Protein AF-A0AAW0ASD1-F1 (afdb_monomer)

Structure (mmCIF, N/CA/C/O backbone):
data_AF-A0AAW0ASD1-F1
#
_entry.id   AF-A0AAW0ASD1-F1
#
loop_
_atom_site.group_PDB
_atom_site.id
_atom_site.type_symbol
_atom_site.label_atom_id
_atom_site.label_alt_id
_atom_site.label_comp_id
_atom_site.label_asym_id
_atom_site.label_entity_id
_atom_site.label_seq_id
_atom_site.pdbx_PDB_ins_code
_atom_site.Cartn_x
_atom_site.Cartn_y
_atom_site.Cartn_z
_atom_site.occupancy
_atom_site.B_iso_or_equiv
_atom_site.auth_seq_id
_atom_site.auth_comp_id
_atom_site.auth_asym_id
_atom_site.auth_atom_id
_atom_site.pdbx_PDB_model_num
ATOM 1 N N . PRO A 1 1 ? 4.476 17.141 -15.546 1.00 59.19 1 PRO A N 1
ATOM 2 C CA . PRO A 1 1 ? 5.837 16.597 -15.304 1.00 59.19 1 PRO A CA 1
ATOM 3 C C . PRO A 1 1 ? 5.808 15.360 -14.387 1.00 59.19 1 PRO A C 1
ATOM 5 O O . PRO A 1 1 ? 4.857 15.181 -13.615 1.00 59.19 1 PRO A O 1
ATOM 8 N N . ALA A 1 2 ? 6.825 14.497 -14.466 1.00 75.75 2 ALA A N 1
ATOM 9 C CA . ALA A 1 2 ? 7.157 13.632 -13.334 1.00 75.75 2 ALA A CA 1
ATOM 10 C C . ALA A 1 2 ? 7.573 14.531 -12.153 1.00 75.75 2 ALA A C 1
ATOM 12 O O . ALA A 1 2 ? 8.141 15.596 -12.375 1.00 75.75 2 ALA A O 1
ATO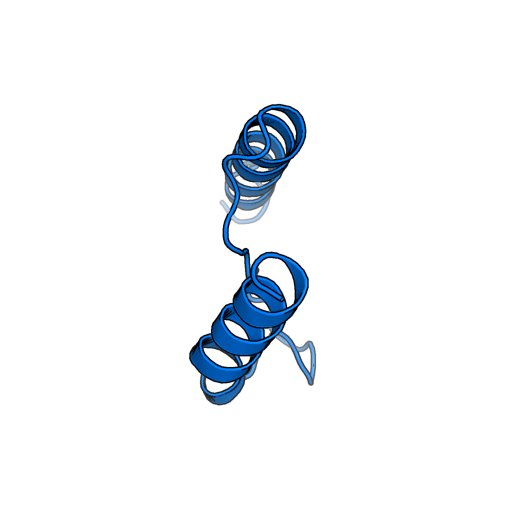M 13 N N . GLY A 1 3 ? 7.213 14.163 -10.922 1.00 79.25 3 GLY A N 1
ATOM 14 C CA . GLY A 1 3 ? 7.514 14.982 -9.738 1.00 79.25 3 GLY A CA 1
ATOM 15 C C . GLY A 1 3 ? 6.493 16.076 -9.387 1.00 79.25 3 GLY A C 1
ATOM 16 O O . GLY A 1 3 ? 6.658 16.733 -8.373 1.00 79.25 3 GLY A O 1
ATOM 17 N N . THR A 1 4 ? 5.386 16.238 -10.125 1.00 87.19 4 THR A N 1
ATOM 18 C CA . THR A 1 4 ? 4.299 17.194 -9.775 1.00 87.19 4 THR A CA 1
ATOM 19 C C . THR A 1 4 ? 3.405 16.714 -8.615 1.00 87.19 4 THR A C 1
ATOM 21 O O . THR A 1 4 ? 2.223 17.013 -8.583 1.00 87.19 4 THR A O 1
ATOM 24 N N . GLY A 1 5 ? 3.899 15.855 -7.722 1.00 89.12 5 GLY A N 1
ATOM 25 C CA . GLY A 1 5 ? 3.159 15.467 -6.513 1.00 89.12 5 GLY A CA 1
ATOM 26 C C . GLY A 1 5 ? 1.943 14.542 -6.680 1.00 89.12 5 GLY A C 1
ATOM 27 O O . GLY A 1 5 ? 1.324 14.214 -5.683 1.00 89.12 5 GLY A O 1
ATOM 28 N N . LYS A 1 6 ? 1.607 14.041 -7.877 1.00 92.31 6 LYS A N 1
ATOM 29 C CA . LYS A 1 6 ? 0.458 13.118 -8.075 1.00 92.31 6 LYS A CA 1
ATOM 30 C C . LYS A 1 6 ? 0.460 11.922 -7.112 1.00 92.31 6 LYS A C 1
ATOM 32 O O . LYS A 1 6 ? -0.552 11.622 -6.491 1.00 92.31 6 LYS A O 1
ATOM 37 N N . SER A 1 7 ? 1.609 11.258 -6.976 1.00 91.00 7 SER A N 1
ATOM 38 C CA . SER A 1 7 ? 1.767 10.143 -6.036 1.00 91.00 7 SER A CA 1
ATOM 39 C C . SER A 1 7 ? 1.737 10.600 -4.579 1.00 91.00 7 SER A C 1
ATOM 41 O O . SER A 1 7 ? 1.263 9.844 -3.746 1.00 91.00 7 SER A O 1
ATOM 43 N N . ALA A 1 8 ? 2.193 11.823 -4.288 1.00 93.81 8 ALA A N 1
ATOM 44 C CA . ALA A 1 8 ? 2.119 12.393 -2.946 1.00 93.81 8 ALA A CA 1
ATOM 45 C C . ALA A 1 8 ? 0.662 12.666 -2.546 1.00 93.81 8 ALA A C 1
ATOM 47 O O . ALA A 1 8 ? 0.255 12.250 -1.477 1.00 93.81 8 ALA A O 1
ATOM 48 N N . ILE A 1 9 ? -0.153 13.243 -3.437 1.00 95.25 9 ILE A N 1
ATOM 49 C CA . ILE A 1 9 ? -1.591 13.459 -3.194 1.00 95.25 9 ILE A CA 1
ATOM 50 C C . ILE A 1 9 ? -2.310 12.125 -2.965 1.00 95.25 9 ILE A C 1
ATOM 52 O O . ILE A 1 9 ? -3.061 11.987 -2.007 1.00 95.25 9 ILE A O 1
ATOM 56 N N . ALA A 1 10 ? -2.061 11.124 -3.815 1.00 94.81 10 ALA A N 1
ATOM 57 C CA . ALA A 1 10 ? -2.664 9.804 -3.643 1.00 94.81 10 ALA A CA 1
ATOM 58 C C . ALA A 1 10 ? -2.223 9.122 -2.332 1.00 94.81 10 ALA A C 1
ATOM 60 O O . ALA A 1 10 ? -3.024 8.429 -1.709 1.00 94.81 10 ALA A O 1
ATOM 61 N N . GLN A 1 11 ? -0.974 9.333 -1.901 1.00 94.88 11 GLN A N 1
ATOM 62 C CA . GLN A 1 11 ? -0.481 8.863 -0.607 1.00 94.88 11 GLN A CA 1
ATOM 63 C C . GLN A 1 11 ? -1.182 9.580 0.552 1.00 94.88 11 GLN A C 1
ATOM 65 O O . GLN A 1 11 ? -1.731 8.896 1.409 1.00 94.88 11 GLN A O 1
ATOM 70 N N . SER A 1 12 ? -1.231 10.915 0.549 1.00 97.06 12 SER A N 1
ATOM 71 C CA . SER A 1 12 ? -1.906 11.697 1.594 1.00 97.06 12 SER A CA 1
ATOM 72 C C . SER A 1 12 ? -3.381 11.322 1.722 1.00 97.06 12 SER A C 1
ATOM 74 O O . SER A 1 12 ? -3.870 11.118 2.825 1.00 97.06 12 SER A O 1
ATOM 76 N N . PHE A 1 13 ? -4.073 11.114 0.600 1.00 96.75 13 PHE A N 1
ATOM 77 C CA . PHE A 1 13 ? -5.456 10.639 0.619 1.00 96.75 13 PHE A CA 1
ATOM 78 C C . PHE A 1 13 ? -5.596 9.250 1.267 1.00 96.75 13 PHE A C 1
ATOM 80 O O . PHE A 1 13 ? -6.522 9.012 2.037 1.00 96.75 13 PHE A O 1
ATOM 87 N N . CYS A 1 14 ? -4.665 8.325 1.003 1.00 96.69 14 CYS A N 1
ATOM 88 C CA . CYS A 1 14 ? -4.665 7.023 1.676 1.00 96.69 14 CYS A CA 1
ATOM 89 C C . CYS A 1 14 ? -4.391 7.155 3.182 1.00 96.69 14 CYS A C 1
ATOM 91 O O . CYS A 1 14 ? -5.030 6.461 3.966 1.00 96.69 14 CYS A O 1
ATOM 93 N N . GLU A 1 15 ? -3.475 8.036 3.590 1.00 96.81 15 GLU A N 1
ATOM 94 C CA . GLU A 1 15 ? -3.171 8.308 5.003 1.00 96.81 15 GLU A CA 1
ATOM 95 C C . GLU A 1 15 ? -4.400 8.869 5.742 1.00 96.81 15 GLU A C 1
ATOM 97 O O . GLU A 1 15 ? -4.716 8.414 6.842 1.00 96.81 15 GLU A O 1
ATOM 102 N N . GLU A 1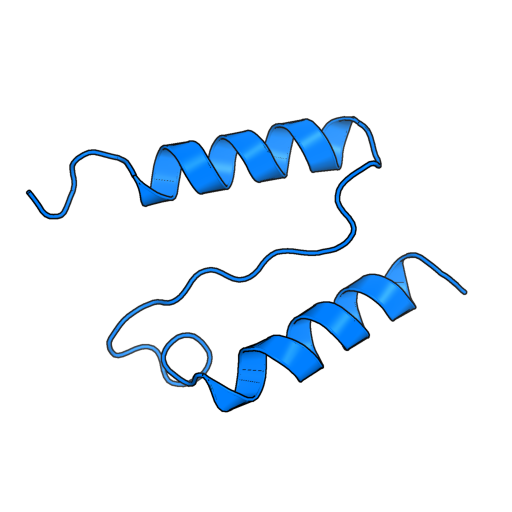 16 ? -5.151 9.779 5.114 1.00 98.00 16 GLU A N 1
ATOM 103 C CA . GLU A 1 16 ? -6.414 10.307 5.649 1.00 98.00 16 GLU A CA 1
ATOM 104 C C . GLU A 1 16 ? -7.472 9.206 5.834 1.00 98.00 16 GLU A C 1
ATOM 106 O O . GLU A 1 16 ? -8.078 9.103 6.902 1.00 98.00 16 GLU A O 1
ATOM 1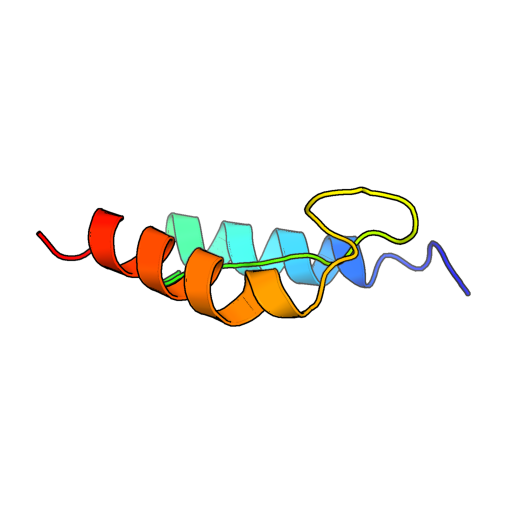11 N N . LEU A 1 17 ? -7.671 8.340 4.833 1.00 96.50 17 LEU A N 1
ATOM 112 C CA . LEU A 1 17 ? -8.605 7.210 4.935 1.00 96.50 17 LEU A CA 1
ATOM 113 C C . LEU A 1 17 ? -8.155 6.179 5.979 1.00 96.50 17 LEU A C 1
ATOM 115 O O . LEU A 1 17 ? -8.978 5.595 6.686 1.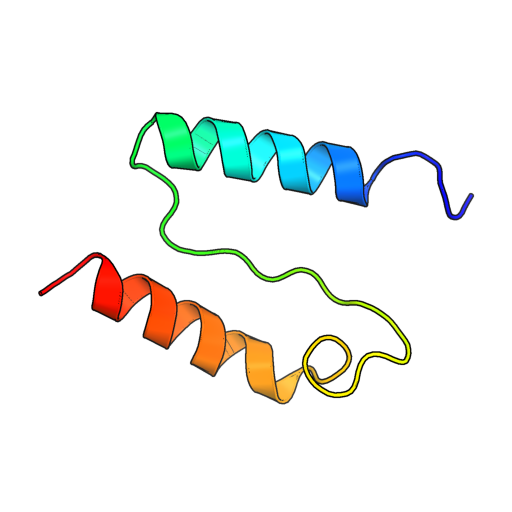00 96.50 17 LEU A O 1
ATOM 119 N N . GLN A 1 18 ? -6.848 5.950 6.109 1.00 95.19 18 GLN A N 1
ATOM 120 C CA . GLN A 1 18 ? -6.304 5.052 7.122 1.00 95.19 18 GLN A CA 1
ATOM 121 C C . GLN A 1 18 ? -6.566 5.588 8.533 1.00 95.19 18 GLN A C 1
ATOM 123 O O . GLN A 1 18 ? -6.988 4.823 9.399 1.00 95.19 18 GLN A O 1
ATOM 128 N N . ALA A 1 19 ? -6.385 6.894 8.755 1.00 96.31 19 ALA A N 1
ATOM 129 C CA . ALA A 1 19 ? -6.706 7.545 10.025 1.00 96.31 19 ALA A CA 1
ATOM 130 C C . ALA A 1 19 ? -8.201 7.452 10.379 1.00 96.31 19 ALA A C 1
ATOM 132 O O . ALA A 1 19 ? -8.557 7.401 11.553 1.00 96.31 19 ALA A O 1
ATOM 133 N N . GLN A 1 20 ? -9.073 7.380 9.371 1.00 96.00 20 GLN A N 1
ATOM 134 C CA . GLN A 1 20 ? -10.515 7.181 9.533 1.00 96.00 20 GLN A CA 1
ATOM 135 C C . GLN A 1 20 ? -10.925 5.703 9.615 1.00 96.00 20 GLN A C 1
ATOM 137 O O . GLN A 1 20 ? -12.120 5.405 9.650 1.00 96.00 20 GLN A O 1
ATOM 142 N N . THR A 1 21 ? -9.974 4.758 9.625 1.00 91.75 21 THR A N 1
ATOM 143 C CA . THR A 1 21 ? -10.245 3.306 9.562 1.00 91.75 21 THR A CA 1
ATOM 144 C C . THR A 1 21 ? -11.112 2.889 8.361 1.00 91.75 21 THR A C 1
ATOM 146 O O . THR A 1 21 ? -11.775 1.857 8.389 1.00 91.75 21 THR A O 1
ATOM 149 N N . SER A 1 22 ? -11.101 3.676 7.280 1.00 93.50 22 SER A N 1
ATOM 150 C CA . SER A 1 22 ? -11.887 3.449 6.059 1.00 93.50 22 SER A CA 1
ATOM 151 C C . SER A 1 22 ? -11.042 2.951 4.880 1.00 93.50 22 SER A C 1
ATOM 153 O O . SER A 1 22 ? -11.580 2.592 3.830 1.00 93.50 22 SER A O 1
ATOM 155 N N . LEU A 1 23 ? -9.715 2.886 5.039 1.00 95.12 23 LEU A N 1
ATOM 156 C CA . LEU A 1 23 ? -8.815 2.345 4.025 1.00 95.12 23 LEU A CA 1
ATOM 157 C C . LEU A 1 23 ? -8.781 0.810 4.065 1.00 95.12 23 LEU A C 1
ATOM 159 O O . LEU A 1 23 ? -8.124 0.211 4.910 1.00 95.12 23 LEU A O 1
ATOM 163 N N . ALA A 1 24 ? -9.413 0.186 3.076 1.00 92.81 24 ALA A N 1
ATOM 164 C CA . ALA A 1 24 ? -9.380 -1.261 2.858 1.00 92.81 24 ALA A CA 1
ATOM 165 C C . ALA A 1 24 ? -8.034 -1.784 2.310 1.00 92.81 24 ALA A C 1
ATOM 167 O O . ALA A 1 24 ? -7.666 -2.939 2.518 1.00 92.81 24 ALA A O 1
ATOM 168 N N . GLY A 1 25 ? -7.300 -0.947 1.575 1.00 94.06 25 GLY A N 1
ATOM 169 C CA . GLY A 1 25 ? -6.017 -1.306 0.982 1.00 94.06 25 GLY A CA 1
ATOM 170 C C . GLY A 1 25 ? -5.483 -0.230 0.040 1.00 94.06 25 GLY A C 1
ATOM 171 O O . GLY A 1 25 ? -6.222 0.633 -0.429 1.00 94.06 25 GLY A O 1
ATOM 172 N N . SER A 1 26 ? -4.183 -0.271 -0.242 1.00 94.56 26 SER A N 1
ATOM 173 C CA . SER A 1 26 ? -3.513 0.625 -1.187 1.00 94.56 26 SER A CA 1
ATOM 174 C C . SER A 1 26 ? -2.299 -0.043 -1.847 1.00 94.56 26 SER A C 1
ATOM 176 O O . SER A 1 26 ? -1.582 -0.842 -1.235 1.00 94.56 26 SER A O 1
ATOM 178 N N . LEU A 1 27 ? -2.041 0.302 -3.116 1.00 93.56 27 LEU A N 1
ATOM 179 C CA . LEU A 1 27 ? -0.838 -0.102 -3.848 1.00 93.56 27 LEU A CA 1
ATOM 180 C C . LEU A 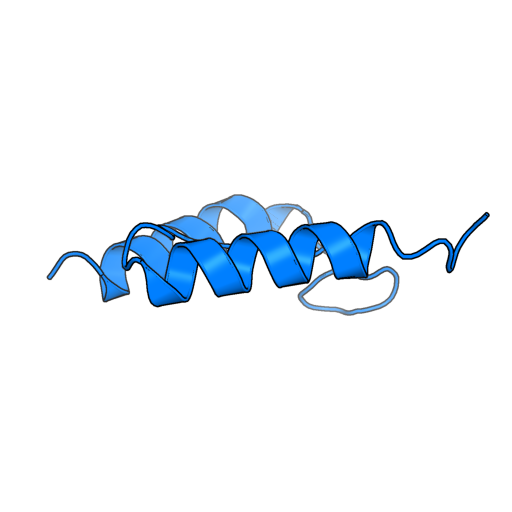1 27 ? -0.351 1.022 -4.770 1.00 93.56 27 LEU A C 1
ATOM 182 O O . LEU A 1 27 ? -1.097 1.529 -5.604 1.00 93.56 27 LEU A O 1
ATOM 186 N N . PHE A 1 28 ? 0.939 1.350 -4.676 1.00 93.12 28 PHE A N 1
ATOM 187 C CA . PHE A 1 28 ? 1.586 2.372 -5.501 1.00 93.12 28 PHE A CA 1
ATOM 188 C C . PHE A 1 28 ? 2.627 1.753 -6.430 1.00 93.12 28 PHE A C 1
ATOM 190 O O . PHE A 1 28 ? 3.640 1.216 -5.967 1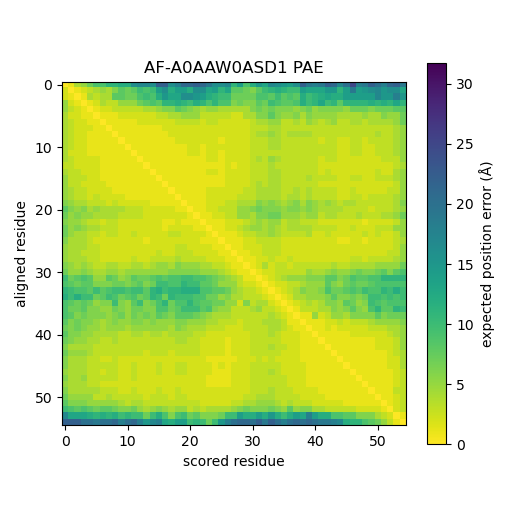.00 93.12 28 PHE A O 1
ATOM 197 N N . PHE A 1 29 ? 2.413 1.874 -7.743 1.00 90.69 29 PHE A N 1
ATOM 198 C CA . PHE A 1 29 ? 3.366 1.372 -8.725 1.00 90.69 29 PHE A CA 1
ATOM 199 C C . PHE A 1 29 ? 4.641 2.223 -8.772 1.00 90.69 29 PHE A C 1
ATOM 201 O O . PHE A 1 29 ? 4.595 3.451 -8.849 1.00 90.69 29 PHE A O 1
ATOM 208 N N . LYS A 1 30 ? 5.801 1.561 -8.779 1.00 88.31 30 LYS A N 1
ATOM 209 C CA . LYS A 1 30 ? 7.119 2.187 -8.929 1.00 88.31 30 LYS A CA 1
ATOM 210 C C . LYS A 1 30 ? 7.901 1.475 -10.029 1.00 88.31 30 LYS A C 1
ATOM 212 O O . LYS A 1 30 ? 8.260 0.305 -9.889 1.00 88.31 30 LYS A O 1
ATOM 217 N N . ARG A 1 31 ? 8.187 2.192 -11.123 1.00 83.31 31 ARG A N 1
ATOM 218 C CA . ARG A 1 31 ? 9.000 1.681 -12.241 1.00 83.31 31 ARG A CA 1
ATOM 219 C C . ARG A 1 31 ? 10.383 1.258 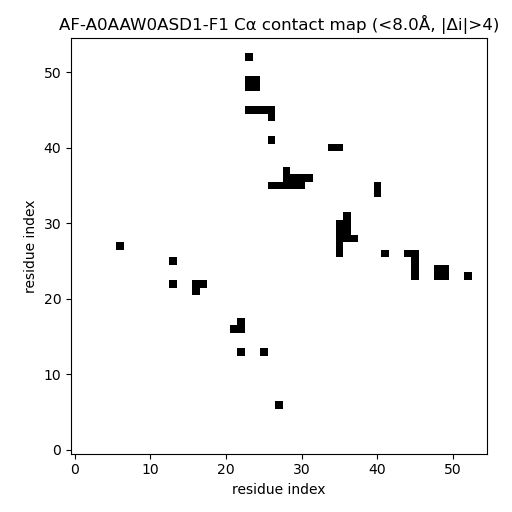-11.732 1.00 83.31 31 ARG A C 1
ATOM 221 O O . ARG A 1 31 ? 10.976 1.960 -10.918 1.00 83.31 31 ARG A O 1
ATOM 228 N N . GLY A 1 32 ? 10.866 0.104 -12.192 1.00 83.62 32 GLY A N 1
ATOM 229 C CA . GLY A 1 32 ? 12.155 -0.465 -11.778 1.00 83.62 32 GLY A CA 1
ATOM 230 C C . GLY A 1 32 ? 12.168 -1.107 -10.385 1.00 83.62 32 GLY A C 1
ATOM 231 O O . GLY A 1 32 ? 13.194 -1.642 -9.982 1.00 83.62 32 GLY A O 1
ATOM 232 N N . HIS A 1 33 ? 11.054 -1.092 -9.643 1.00 83.19 33 HIS A N 1
ATOM 233 C CA . HIS A 1 33 ? 10.960 -1.791 -8.362 1.00 83.19 33 HIS A CA 1
ATOM 234 C C . HIS A 1 33 ? 10.442 -3.222 -8.581 1.00 83.19 33 HIS A C 1
ATOM 236 O O . HIS A 1 33 ? 9.323 -3.372 -9.074 1.00 83.19 33 HIS A O 1
ATOM 242 N N . PRO A 1 34 ? 11.168 -4.278 -8.177 1.00 76.94 34 PRO A N 1
ATOM 243 C CA . PRO A 1 34 ? 10.826 -5.663 -8.527 1.00 76.94 34 PRO A CA 1
ATOM 244 C C . PRO A 1 34 ? 9.438 -6.103 -8.032 1.00 76.94 34 PRO A C 1
ATOM 246 O O . PRO A 1 34 ? 8.724 -6.814 -8.731 1.00 76.94 34 PRO A O 1
ATOM 249 N N . SER A 1 35 ? 9.004 -5.627 -6.861 1.00 75.81 35 SER A N 1
ATOM 250 C CA . SER A 1 35 ? 7.671 -5.932 -6.315 1.00 75.81 35 SER A CA 1
ATOM 251 C C . SER A 1 35 ? 6.575 -4.923 -6.683 1.00 75.81 35 SER A C 1
ATOM 253 O O . SER A 1 35 ? 5.416 -5.305 -6.790 1.00 75.81 35 SER A O 1
ATOM 255 N N . ARG A 1 36 ? 6.922 -3.645 -6.898 1.00 80.12 36 ARG A N 1
ATOM 256 C CA . ARG A 1 36 ? 5.962 -2.545 -7.137 1.00 80.12 36 ARG A CA 1
ATOM 257 C C . ARG A 1 36 ? 5.890 -2.118 -8.600 1.00 80.12 36 ARG A C 1
ATOM 259 O O . ARG A 1 36 ? 5.166 -1.194 -8.926 1.00 80.12 36 ARG A O 1
ATOM 266 N N . GLY A 1 37 ? 6.643 -2.751 -9.490 1.00 83.50 37 GLY A N 1
ATOM 267 C CA . GLY A 1 37 ? 6.520 -2.585 -10.938 1.00 83.50 37 GLY A CA 1
ATOM 268 C C . GLY A 1 37 ? 5.688 -3.686 -11.595 1.00 83.50 37 GLY A C 1
ATOM 269 O O . GLY A 1 37 ? 5.397 -3.588 -12.782 1.00 83.50 37 GLY A O 1
ATOM 270 N N . ASN A 1 38 ? 5.317 -4.728 -10.845 1.00 88.19 38 ASN A N 1
ATOM 271 C CA . ASN A 1 38 ? 4.639 -5.903 -11.372 1.00 88.19 38 ASN A CA 1
ATOM 272 C C . ASN A 1 38 ? 3.123 -5.825 -11.141 1.00 88.19 38 ASN A C 1
ATOM 274 O O . ASN A 1 38 ? 2.652 -5.963 -10.012 1.00 88.19 38 ASN A O 1
ATOM 278 N N . ALA A 1 39 ? 2.359 -5.649 -12.222 1.00 88.94 39 ALA A N 1
ATOM 279 C CA . ALA A 1 39 ? 0.898 -5.574 -12.180 1.00 88.94 39 ALA A CA 1
ATOM 280 C C . ALA A 1 39 ? 0.234 -6.841 -11.617 1.00 88.94 39 ALA A C 1
ATOM 282 O O . ALA A 1 39 ? -0.840 -6.747 -11.027 1.00 88.94 39 ALA A O 1
ATOM 283 N N . THR A 1 40 ? 0.885 -8.009 -11.699 1.00 92.38 40 THR A N 1
ATOM 284 C CA . THR A 1 40 ? 0.336 -9.253 -11.131 1.00 92.38 40 THR A CA 1
ATOM 285 C C . THR A 1 40 ? 0.239 -9.223 -9.606 1.00 92.38 40 THR A C 1
ATOM 287 O O . THR A 1 40 ? -0.446 -10.055 -9.019 1.00 92.38 40 THR A O 1
ATOM 290 N N . LYS A 1 41 ? 0.894 -8.258 -8.948 1.00 91.12 41 LYS A N 1
ATOM 291 C CA . LYS A 1 41 ? 0.827 -8.064 -7.497 1.00 91.12 41 LYS A CA 1
ATOM 292 C C . LYS A 1 41 ? -0.344 -7.195 -7.045 1.00 91.12 41 LYS A C 1
ATOM 294 O O . LYS A 1 41 ? -0.604 -7.169 -5.851 1.00 91.12 41 LYS A O 1
ATOM 299 N N . LEU A 1 42 ? -1.087 -6.562 -7.959 1.00 92.38 42 LEU A N 1
ATOM 300 C CA . LEU A 1 42 ? -2.216 -5.697 -7.603 1.00 92.38 42 LEU A CA 1
ATOM 301 C C . LEU A 1 42 ? -3.258 -6.425 -6.750 1.00 92.38 42 LEU A C 1
ATOM 303 O O . LEU A 1 42 ? -3.449 -6.087 -5.585 1.00 92.38 42 LEU A O 1
ATOM 307 N N . TRP A 1 43 ? -3.887 -7.455 -7.312 1.00 94.25 43 TRP A N 1
ATOM 308 C CA . TRP A 1 43 ? -4.956 -8.179 -6.628 1.00 94.25 43 TRP A CA 1
ATOM 309 C C . TRP A 1 43 ? -4.480 -8.936 -5.382 1.00 94.25 43 TRP A C 1
ATOM 311 O O . TRP A 1 43 ? -5.123 -8.788 -4.345 1.00 94.25 43 TRP A O 1
ATOM 321 N N . PRO A 1 44 ? -3.344 -9.668 -5.407 1.00 94.94 44 PRO A N 1
ATOM 322 C CA . PRO A 1 44 ? -2.843 -10.336 -4.208 1.00 94.94 44 PRO A CA 1
ATOM 323 C C . PRO A 1 44 ? -2.524 -9.374 -3.059 1.00 94.94 44 PRO A C 1
ATOM 325 O O . PRO A 1 44 ? -2.785 -9.705 -1.908 1.00 94.94 44 PRO A O 1
ATOM 328 N N . THR A 1 45 ? -1.979 -8.184 -3.344 1.00 94.38 45 THR A N 1
ATOM 329 C CA . THR A 1 45 ? -1.683 -7.200 -2.294 1.00 94.38 45 THR A CA 1
ATOM 330 C C . THR A 1 45 ? -2.956 -6.639 -1.670 1.00 94.38 45 THR A C 1
ATOM 332 O O . THR A 1 45 ? -3.028 -6.576 -0.446 1.00 94.38 45 THR A O 1
ATOM 335 N N . ILE A 1 46 ? -3.965 -6.286 -2.473 1.00 94.88 46 ILE A N 1
ATOM 336 C CA . ILE A 1 46 ? -5.244 -5.792 -1.942 1.00 94.88 46 ILE A CA 1
ATOM 337 C C . ILE A 1 46 ? -5.970 -6.886 -1.145 1.00 94.88 46 ILE A C 1
ATOM 339 O O . ILE A 1 46 ? -6.429 -6.622 -0.040 1.00 94.88 46 ILE A O 1
ATOM 343 N N . ALA A 1 47 ? -6.019 -8.123 -1.651 1.00 95.50 47 ALA A N 1
ATOM 344 C CA . ALA A 1 47 ? -6.644 -9.244 -0.946 1.00 95.50 47 ALA A CA 1
ATOM 345 C C . ALA A 1 47 ? -5.970 -9.533 0.406 1.00 95.50 47 ALA A C 1
ATOM 347 O O . ALA A 1 47 ? -6.652 -9.735 1.406 1.00 95.50 47 ALA A O 1
ATOM 348 N N . TYR A 1 48 ? -4.634 -9.504 0.450 1.00 94.88 48 TYR A N 1
ATOM 349 C CA . TYR A 1 48 ? -3.883 -9.668 1.694 1.00 94.88 48 TYR A CA 1
ATOM 350 C C . TYR A 1 48 ? -4.172 -8.542 2.696 1.00 94.88 48 TYR A C 1
ATOM 352 O O . TYR A 1 48 ? -4.409 -8.815 3.865 1.00 94.88 48 TYR A O 1
ATOM 360 N N . GLN A 1 49 ? -4.189 -7.282 2.246 1.00 94.75 49 GLN A N 1
ATOM 3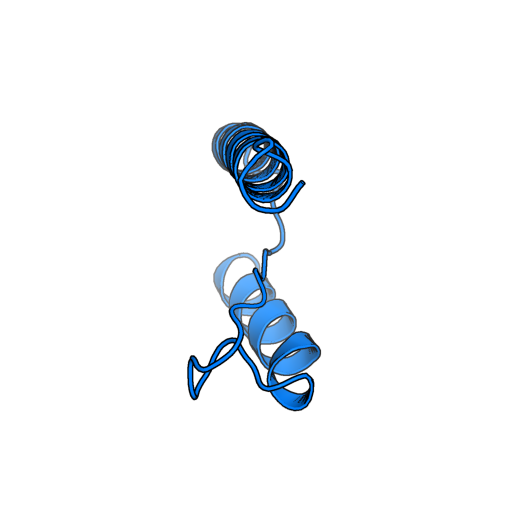61 C CA . GLN A 1 49 ? -4.503 -6.137 3.110 1.00 94.75 49 GLN A CA 1
ATOM 362 C C . GLN A 1 49 ? -5.923 -6.222 3.683 1.00 94.75 49 GLN A C 1
ATOM 364 O O . GLN A 1 49 ? -6.103 -6.006 4.877 1.00 94.75 49 GLN A O 1
ATOM 369 N N . LEU A 1 50 ? -6.905 -6.621 2.871 1.00 94.12 50 LEU A N 1
ATOM 370 C CA . LEU A 1 50 ? -8.276 -6.867 3.323 1.00 94.12 50 LEU A CA 1
ATOM 371 C C . LEU A 1 50 ? -8.352 -7.964 4.392 1.00 94.12 50 LEU A C 1
ATOM 373 O O . LEU A 1 50 ? -9.027 -7.779 5.400 1.00 94.12 50 LEU A O 1
ATOM 377 N N . ALA A 1 51 ? -7.634 -9.074 4.204 1.00 94.94 51 ALA A N 1
ATOM 378 C CA . ALA A 1 51 ? -7.593 -10.179 5.164 1.00 94.94 51 ALA A CA 1
ATOM 379 C C . ALA A 1 51 ? -6.931 -9.810 6.505 1.00 94.94 51 ALA A C 1
ATOM 381 O O . ALA A 1 51 ? -7.142 -10.488 7.501 1.00 94.94 51 ALA A O 1
ATOM 382 N N . LEU A 1 52 ? -6.125 -8.744 6.557 1.00 91.38 52 LEU A N 1
ATOM 383 C CA . LEU A 1 52 ? -5.600 -8.223 7.825 1.00 91.38 52 LEU A CA 1
ATOM 384 C C . LEU A 1 52 ? -6.622 -7.365 8.579 1.00 91.38 52 LEU A C 1
ATOM 386 O O . LEU A 1 52 ? -6.491 -7.187 9.787 1.00 91.38 52 LEU A O 1
ATOM 390 N N . ILE A 1 53 ? -7.600 -6.802 7.867 1.00 87.50 53 ILE A N 1
ATOM 391 C CA . ILE A 1 53 ? -8.624 -5.912 8.428 1.00 87.50 53 ILE A CA 1
ATOM 392 C C . ILE A 1 53 ? -9.889 -6.703 8.794 1.00 87.50 53 ILE A C 1
ATOM 394 O O . ILE A 1 53 ? -10.558 -6.362 9.766 1.00 87.50 53 ILE A O 1
ATOM 398 N N . SER A 1 54 ? -10.207 -7.763 8.046 1.00 74.38 54 SER A N 1
ATOM 399 C CA . SER A 1 54 ? -11.286 -8.702 8.360 1.00 74.38 54 SER A CA 1
ATOM 400 C C . SER A 1 54 ? -10.697 -10.010 8.903 1.00 74.38 54 SER A C 1
ATOM 402 O O . SER A 1 54 ? -10.073 -10.721 8.114 1.00 74.38 54 SER A O 1
ATOM 404 N N . PRO A 1 55 ? -10.879 -10.332 10.199 1.00 60.06 55 PRO A N 1
ATOM 405 C CA . PRO A 1 55 ? -10.480 -11.624 10.758 1.00 60.06 55 PRO A CA 1
ATOM 406 C C . PRO A 1 55 ? -11.251 -12.804 10.150 1.00 60.06 55 PRO A C 1
ATOM 408 O O . PRO A 1 55 ? -12.364 -12.585 9.612 1.00 60.06 55 PRO A O 1
#

pLDDT: mean 89.72, std 8.41, range [59.19, 98.0]

Mean predicted aligned error: 4.23 Å

Foldseek 3Di:
DPPPCPVVVVVVVLVVCVVVVNRLFDAAADPPDPQRPDPVCVVVRSVVSNVVSPD

Sequence (55 aa):
PAGTGKSAIAQSFCEELQAQTSLAGSLFFKRGHPSRGNATKLWPTIAYQLALISP

Organism: NCBI: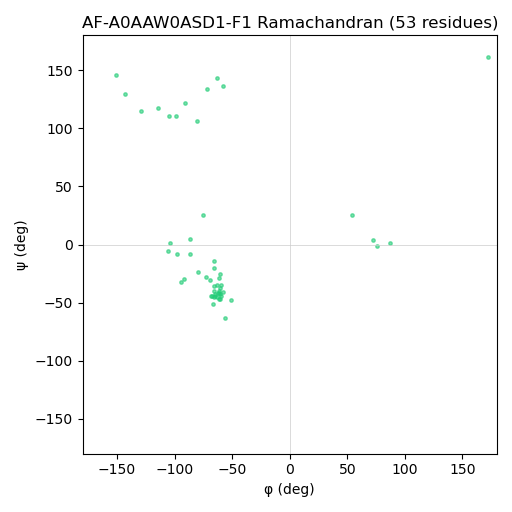txid2862362

Secondary structure (DSSP, 8-state):
-TTSSHHHHHHHHHHHHHHTT---------TT-TTTS-GGGHHHHHHHHHHHH--

InterPro domains:
  IPR056884 Nephrocystin 3-like, N-terminal [PF24883] (2-53)

Radius of gyration: 12.72 Å; Cα contacts (8 Å, |Δi|>4): 29; chains: 1; bounding box: 24×29×26 Å

Solvent-accessible surface area (backbone atoms only — not comparable to full-atom values): 3447 Å² total; per-residue (Å²): 119,89,85,73,45,65,69,54,53,56,47,53,52,47,53,54,31,45,78,66,74,68,54,61,60,86,86,76,80,35,86,92,35,86,72,38,51,40,75,84,43,52,63,60,52,40,54,52,43,36,53,74,74,47,129